Protein AF-A0A143HAY7-F1 (afdb_monomer)

Solvent-accessible surface area (backbone atoms only — not comparable to full-atom values): 5408 Å² total; per-residue (Å²): 132,82,60,66,65,63,55,52,54,53,51,52,53,51,51,54,52,54,49,52,51,49,42,50,52,34,49,52,51,28,53,52,35,52,54,51,38,51,54,45,54,50,53,42,49,54,52,58,71,48,48,84,78,55,85,49,67,68,60,51,51,53,49,52,53,51,41,52,53,46,52,52,51,39,52,53,35,50,56,51,33,52,50,31,50,54,52,38,51,55,50,50,54,52,51,54,62,75,74,105

Secondary structure (DSSP, 8-state):
---HHHHHHHHHHHHHHHHHHHHHHHHHHHHHHHHHHHHHHHHHHHHHHHHTT---HHHHHHHHHHHHHHHHHHHHHHHHHHHHHHHHHHHHHHHHHHH-

pLDDT: mean 89.9, std 11.08, range [47.81, 98.0]

Mean predicted aligned error: 6.31 Å

Sequence (100 aa):
MIDIKEYTDDVATLLIKDIQQEIQRLTEEAVKSIQQQRVLSQKRRLLIESFDSISSAMTQLFIKELIMGMDQEIAILDEKIHKCEAHKEYYNDILEVVRN

Structure (mmCIF, N/CA/C/O backbone):
data_AF-A0A143HAY7-F1
#
_entry.id   AF-A0A143HAY7-F1
#
loop_
_atom_site.group_PDB
_atom_site.id
_atom_site.type_symbol
_atom_site.label_atom_id
_atom_site.label_alt_id
_atom_site.label_comp_id
_atom_site.label_asym_id
_atom_site.label_entity_id
_atom_site.label_seq_id
_atom_site.pdbx_PDB_ins_code
_atom_site.Cartn_x
_atom_site.Cartn_y
_atom_site.Cartn_z
_atom_site.occupancy
_atom_site.B_iso_or_equiv
_atom_site.auth_seq_id
_atom_site.auth_comp_id
_atom_site.auth_asym_id
_atom_site.auth_atom_id
_atom_site.pdbx_PDB_model_num
ATOM 1 N N . MET A 1 1 ? -13.315 3.193 49.769 1.00 47.81 1 MET A N 1
ATOM 2 C CA . MET A 1 1 ? -13.850 2.154 48.868 1.00 47.81 1 MET A CA 1
ATOM 3 C C . MET A 1 1 ? -13.804 2.777 47.490 1.00 47.81 1 MET A C 1
ATOM 5 O O . MET A 1 1 ? -14.425 3.816 47.334 1.00 47.81 1 MET A O 1
ATOM 9 N N . ILE A 1 2 ? -12.961 2.280 46.583 1.00 52.81 2 ILE A N 1
ATOM 10 C CA . ILE A 1 2 ? -12.948 2.788 45.203 1.00 52.81 2 ILE A CA 1
ATOM 11 C C . ILE A 1 2 ? -14.259 2.322 44.579 1.00 52.81 2 ILE A C 1
ATOM 13 O O . ILE A 1 2 ? -14.586 1.138 44.690 1.00 52.81 2 ILE A O 1
ATOM 17 N N . ASP A 1 3 ? -15.028 3.251 44.019 1.00 59.06 3 ASP A N 1
ATOM 18 C CA . ASP A 1 3 ? -16.232 2.903 43.282 1.00 59.06 3 ASP A CA 1
ATOM 19 C C . ASP A 1 3 ? -15.790 2.156 42.022 1.00 59.06 3 ASP A C 1
ATOM 21 O O . ASP A 1 3 ? -15.174 2.717 41.115 1.00 59.06 3 ASP A O 1
ATOM 25 N N . ILE A 1 4 ? -16.004 0.840 42.026 1.00 63.78 4 ILE A N 1
ATOM 26 C CA . ILE A 1 4 ? -15.546 -0.064 40.966 1.00 63.78 4 ILE A CA 1
ATOM 27 C C . ILE A 1 4 ? -16.115 0.389 39.618 1.00 63.78 4 ILE A C 1
ATOM 29 O O . ILE A 1 4 ? -15.442 0.225 38.607 1.00 63.78 4 ILE A O 1
ATOM 33 N N . LYS A 1 5 ? -17.304 1.009 39.624 1.00 63.62 5 LYS A N 1
ATOM 34 C CA . LYS A 1 5 ? -17.989 1.506 38.433 1.00 63.62 5 LYS A CA 1
ATOM 35 C C . LYS A 1 5 ? -17.268 2.695 37.795 1.00 63.62 5 LYS A C 1
ATOM 37 O O . LYS A 1 5 ? -16.983 2.652 36.604 1.00 63.62 5 LYS A O 1
ATOM 42 N N . GLU A 1 6 ? -16.898 3.699 38.595 1.00 64.06 6 GLU A N 1
ATOM 43 C CA . GLU A 1 6 ? -16.117 4.848 38.110 1.00 64.06 6 GLU A CA 1
ATOM 44 C C . GLU A 1 6 ? -14.749 4.407 37.579 1.00 64.06 6 GLU A C 1
ATOM 46 O O . GLU A 1 6 ? -14.309 4.882 36.538 1.00 64.06 6 GLU A O 1
ATOM 51 N N . TYR A 1 7 ? -14.095 3.451 38.248 1.00 64.25 7 TYR A N 1
ATOM 52 C CA . TYR A 1 7 ? -12.803 2.929 37.798 1.00 64.25 7 TYR A CA 1
ATOM 53 C C . TYR A 1 7 ? -12.905 2.170 36.462 1.00 64.25 7 TYR A C 1
ATOM 55 O O . TYR A 1 7 ? -12.041 2.321 35.600 1.00 64.25 7 TYR A O 1
ATOM 63 N N . THR A 1 8 ? -13.951 1.363 36.258 1.00 64.19 8 THR A N 1
ATOM 64 C CA . THR A 1 8 ? -14.155 0.639 34.992 1.00 64.19 8 THR A CA 1
ATOM 65 C C . THR A 1 8 ? -14.535 1.554 33.832 1.00 64.19 8 THR A C 1
ATOM 67 O O . THR A 1 8 ? -14.057 1.329 32.719 1.00 64.19 8 THR A O 1
ATOM 70 N N . ASP A 1 9 ? -15.329 2.598 34.082 1.00 64.62 9 ASP A N 1
ATOM 71 C CA . ASP A 1 9 ? -15.725 3.570 33.055 1.00 64.62 9 ASP A CA 1
ATOM 72 C C . ASP A 1 9 ? -14.517 4.401 32.576 1.00 64.62 9 ASP A C 1
ATOM 74 O O . ASP A 1 9 ? -14.376 4.687 31.382 1.00 64.62 9 ASP A O 1
ATOM 78 N N . ASP A 1 10 ? -13.589 4.720 33.484 1.00 74.94 10 ASP A N 1
ATOM 79 C CA . ASP A 1 10 ? -12.360 5.458 33.171 1.00 74.94 10 ASP A CA 1
ATOM 80 C C . ASP A 1 10 ? -11.378 4.604 32.343 1.00 74.94 10 ASP A C 1
ATOM 82 O O . ASP A 1 10 ? -10.818 5.060 31.343 1.00 74.94 10 ASP A O 1
ATOM 86 N N . VAL A 1 11 ? -11.244 3.311 32.670 1.00 79.69 11 VAL A N 1
ATOM 87 C CA . VAL A 1 11 ? -10.420 2.360 31.898 1.00 79.69 11 VAL A CA 1
ATOM 88 C C . VAL A 1 11 ? -10.997 2.109 30.501 1.00 79.69 11 VAL A C 1
ATOM 90 O O . VAL A 1 11 ? -10.244 2.094 29.526 1.0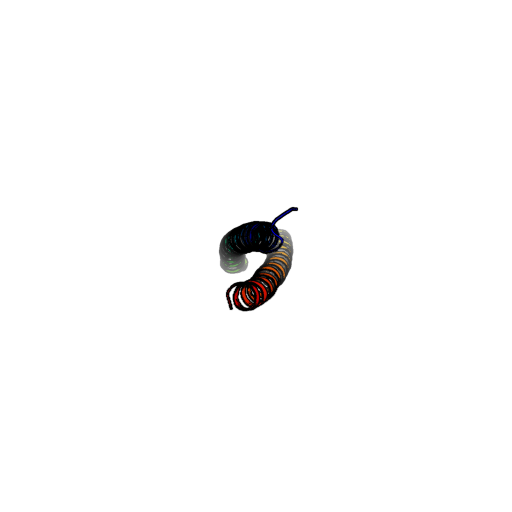0 79.69 11 VAL A O 1
ATOM 93 N N . ALA A 1 12 ? -12.318 1.948 30.374 1.00 77.75 12 ALA A N 1
ATOM 94 C CA . ALA A 1 12 ? -12.971 1.790 29.074 1.00 77.75 12 ALA A CA 1
ATOM 95 C C . ALA A 1 12 ? -12.785 3.039 28.195 1.00 77.75 12 ALA A C 1
ATOM 97 O O . ALA A 1 12 ? -12.480 2.930 27.006 1.00 77.75 12 ALA A O 1
ATOM 98 N N . THR A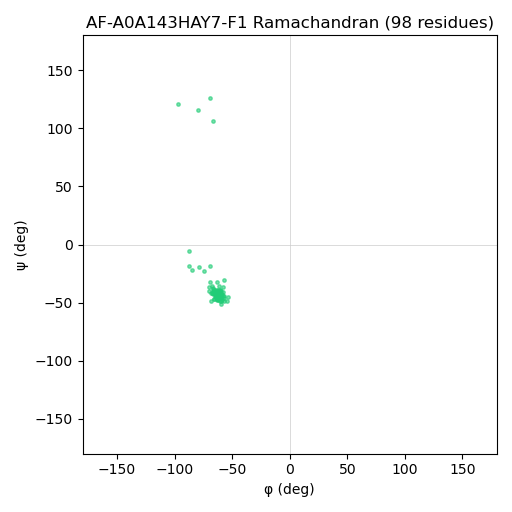 1 13 ? -12.885 4.229 28.791 1.00 83.88 13 THR A N 1
ATOM 99 C CA . THR A 1 13 ? -12.661 5.504 28.098 1.00 83.88 13 THR A CA 1
ATOM 100 C C . THR A 1 13 ? -11.222 5.635 27.590 1.00 83.88 13 THR A C 1
ATOM 102 O O . THR A 1 13 ? -11.006 6.041 26.444 1.00 83.88 13 THR A O 1
ATOM 105 N N . LEU A 1 14 ? -10.232 5.259 28.407 1.00 85.25 14 LEU A N 1
ATOM 106 C CA . LEU A 1 14 ? -8.823 5.244 28.002 1.00 85.25 14 LEU A CA 1
ATOM 107 C C . LEU A 1 14 ? -8.570 4.248 26.862 1.00 85.25 14 LEU A C 1
ATOM 109 O O . LEU A 1 14 ? -7.962 4.617 25.859 1.00 85.25 14 LEU A O 1
ATOM 113 N N . LEU A 1 15 ? -9.112 3.031 26.961 1.00 86.44 15 LEU A N 1
ATOM 114 C CA . LEU A 1 15 ? -8.971 2.006 25.925 1.00 86.44 15 LEU A CA 1
ATOM 115 C C . LEU A 1 15 ? -9.571 2.452 24.582 1.00 86.44 15 LEU A C 1
ATOM 117 O O . LEU A 1 15 ? -8.940 2.284 23.540 1.00 86.44 15 LEU A O 1
ATOM 121 N N . ILE A 1 16 ? -10.763 3.062 24.592 1.00 90.75 16 ILE A N 1
ATOM 122 C CA . ILE A 1 16 ? -11.389 3.606 23.375 1.00 90.75 16 ILE A CA 1
ATOM 123 C C . ILE A 1 16 ? -10.467 4.635 22.717 1.00 90.75 16 ILE A C 1
ATOM 125 O O . ILE A 1 16 ? -10.286 4.612 21.498 1.00 90.75 16 ILE A O 1
ATOM 129 N N . LYS A 1 17 ? -9.877 5.532 23.512 1.00 90.56 17 LYS A N 1
ATOM 130 C CA . LYS A 1 17 ? -8.986 6.579 23.009 1.00 90.56 17 LYS A CA 1
ATOM 131 C C . LYS A 1 17 ? -7.717 5.994 22.387 1.00 90.56 17 LYS A C 1
ATOM 133 O O . LYS A 1 17 ? -7.337 6.425 21.299 1.00 90.56 17 LYS A O 1
ATOM 138 N N . ASP A 1 18 ? -7.101 5.012 23.037 1.00 90.25 18 ASP A N 1
ATOM 139 C CA . ASP A 1 18 ? -5.890 4.356 22.534 1.00 90.25 18 ASP A CA 1
ATOM 140 C C . ASP A 1 18 ? -6.163 3.631 21.209 1.00 90.25 18 ASP A C 1
ATOM 142 O O . ASP A 1 18 ? -5.418 3.790 20.240 1.00 90.25 18 ASP A O 1
ATOM 146 N N . ILE A 1 19 ? -7.288 2.913 21.113 1.00 91.44 19 ILE A N 1
ATOM 147 C CA . ILE A 1 19 ? -7.680 2.230 19.874 1.00 91.44 19 ILE A CA 1
ATOM 148 C C . ILE A 1 19 ? -7.956 3.236 18.746 1.00 91.44 19 ILE A C 1
ATOM 150 O O . ILE A 1 19 ? -7.533 3.031 17.608 1.00 91.44 19 ILE A O 1
ATOM 154 N N . GLN A 1 20 ? -8.626 4.354 19.041 1.00 92.88 20 GLN A N 1
ATOM 155 C CA . GLN A 1 20 ? -8.867 5.410 18.053 1.00 92.88 20 GLN A CA 1
ATOM 156 C C . GLN A 1 20 ? -7.567 6.036 17.533 1.00 92.88 20 GLN A C 1
ATOM 158 O O . GLN A 1 20 ? -7.453 6.307 16.335 1.00 92.88 20 GLN A O 1
ATOM 163 N N . GLN A 1 21 ? -6.585 6.254 18.410 1.00 95.00 21 GLN A N 1
ATOM 164 C CA . GLN A 1 21 ? -5.267 6.747 18.009 1.00 95.00 21 GLN A CA 1
ATOM 165 C C . GLN A 1 21 ? -4.543 5.746 17.107 1.00 95.00 21 GLN A C 1
ATOM 167 O O . GLN A 1 21 ? -3.950 6.145 16.103 1.00 95.00 21 GLN A O 1
ATOM 172 N N . GLU A 1 22 ? -4.636 4.454 17.411 1.00 95.25 22 GLU A N 1
ATOM 173 C CA . GLU A 1 22 ? -4.006 3.413 16.604 1.00 95.25 22 GLU A CA 1
ATOM 174 C C . GLU A 1 22 ? -4.666 3.274 15.221 1.00 95.25 22 GLU A C 1
ATOM 176 O O . GLU A 1 22 ? -3.972 3.228 14.204 1.00 95.25 22 GLU A O 1
ATOM 181 N N . ILE A 1 23 ? -6.000 3.333 15.139 1.00 93.88 23 ILE A N 1
ATOM 182 C CA . ILE A 1 23 ? -6.740 3.396 13.865 1.00 93.88 23 ILE A CA 1
ATOM 183 C C . ILE A 1 23 ? -6.298 4.599 13.023 1.00 93.88 23 ILE A C 1
ATOM 185 O O . ILE A 1 23 ? -6.092 4.471 11.809 1.00 93.88 23 ILE A O 1
ATOM 189 N N . GLN A 1 24 ? -6.141 5.767 13.650 1.00 95.38 24 GLN A N 1
ATOM 190 C CA . GLN A 1 24 ? -5.675 6.972 12.968 1.00 95.38 24 GLN A CA 1
ATOM 191 C C . GLN A 1 24 ? -4.250 6.779 12.430 1.00 95.38 24 GLN A C 1
ATOM 193 O O . GLN A 1 24 ? -3.997 7.049 11.254 1.00 95.38 24 GLN A O 1
ATOM 198 N N . ARG A 1 25 ? -3.341 6.238 13.249 1.00 97.38 25 ARG A N 1
ATOM 199 C CA . ARG A 1 25 ? -1.956 5.933 12.859 1.00 97.38 25 ARG A CA 1
ATOM 200 C C . ARG A 1 25 ? -1.900 4.990 11.655 1.00 97.38 25 ARG A C 1
ATOM 202 O O . ARG A 1 25 ? -1.198 5.278 10.685 1.00 97.38 25 ARG A O 1
ATOM 209 N N . LEU A 1 26 ? -2.663 3.895 11.690 1.00 96.31 26 LEU A N 1
ATOM 210 C CA . LEU A 1 26 ? -2.749 2.918 10.599 1.00 96.31 26 LEU A CA 1
ATOM 211 C C . LEU A 1 26 ? -3.313 3.540 9.317 1.00 96.31 26 LEU A C 1
ATOM 213 O O . LEU A 1 26 ? -2.823 3.263 8.223 1.00 96.31 26 LEU A O 1
ATOM 217 N N . THR A 1 27 ? -4.308 4.418 9.444 1.00 95.75 27 THR A N 1
ATOM 218 C CA . THR A 1 27 ? -4.898 5.134 8.305 1.00 95.75 27 THR A CA 1
ATOM 219 C C . THR A 1 27 ? -3.878 6.058 7.642 1.00 95.75 27 THR A C 1
ATOM 221 O O . THR A 1 27 ? -3.730 6.042 6.420 1.00 95.75 27 THR A O 1
ATOM 224 N N . GLU A 1 28 ? -3.129 6.834 8.425 1.00 97.31 28 GLU A N 1
ATOM 225 C CA . GLU A 1 28 ? -2.076 7.707 7.896 1.00 97.31 28 GLU A CA 1
ATOM 226 C C . GLU A 1 28 ? -0.954 6.919 7.215 1.00 97.31 28 GLU A C 1
ATOM 228 O O . GLU A 1 28 ? -0.432 7.338 6.178 1.00 97.31 28 GLU A O 1
ATOM 233 N N . GLU A 1 29 ? -0.582 5.771 7.779 1.00 96.56 29 GLU A N 1
ATOM 234 C CA . GLU A 1 29 ? 0.436 4.887 7.221 1.00 96.56 29 GLU A CA 1
ATOM 235 C C . GLU A 1 29 ? -0.007 4.258 5.890 1.00 96.56 29 GLU A C 1
ATOM 237 O O . GLU A 1 29 ? 0.768 4.254 4.925 1.00 96.56 29 GLU A O 1
ATOM 242 N N . ALA A 1 30 ? -1.265 3.819 5.793 1.00 96.75 30 ALA A N 1
ATOM 243 C CA . ALA A 1 30 ? -1.851 3.338 4.545 1.00 96.75 30 ALA A CA 1
ATOM 244 C C . ALA A 1 30 ? -1.886 4.444 3.478 1.00 96.75 30 ALA A C 1
ATOM 246 O O . ALA A 1 30 ? -1.410 4.242 2.361 1.00 96.75 30 ALA A O 1
ATOM 247 N N . VAL A 1 31 ? -2.353 5.651 3.825 1.00 97.12 31 VAL A N 1
ATOM 248 C CA . VAL A 1 31 ? -2.411 6.794 2.894 1.00 97.12 31 VAL A CA 1
ATOM 249 C C . VAL A 1 31 ? -1.025 7.163 2.364 1.00 97.12 31 VAL A C 1
ATOM 251 O O . VAL A 1 31 ? -0.866 7.373 1.159 1.00 97.12 31 VAL A O 1
ATOM 254 N N . LYS A 1 32 ? -0.005 7.212 3.230 1.00 97.19 32 LYS A N 1
ATOM 255 C CA . LYS A 1 32 ? 1.384 7.463 2.809 1.00 97.19 32 LYS A CA 1
ATOM 256 C C . LYS A 1 32 ? 1.876 6.392 1.834 1.00 97.19 32 LYS A C 1
ATOM 258 O O . LYS A 1 32 ? 2.483 6.730 0.819 1.00 97.19 32 LYS A O 1
ATOM 263 N N . SER A 1 33 ? 1.571 5.127 2.112 1.00 96.94 33 SER A N 1
ATOM 264 C CA . SER A 1 33 ? 1.970 3.997 1.266 1.00 96.94 33 SER A CA 1
ATOM 265 C C . SER A 1 33 ? 1.295 4.060 -0.113 1.00 96.94 33 SER A C 1
ATOM 267 O O . SER A 1 33 ? 1.972 3.944 -1.133 1.00 96.94 33 SER A O 1
ATOM 269 N N . ILE A 1 34 ? -0.004 4.387 -0.169 1.00 97.62 34 ILE A N 1
ATOM 270 C CA . ILE A 1 34 ? -0.754 4.606 -1.421 1.00 97.62 34 ILE A CA 1
ATOM 271 C C . ILE A 1 34 ? -0.140 5.750 -2.242 1.00 97.62 34 ILE A C 1
ATOM 273 O O . ILE A 1 34 ? 0.026 5.648 -3.460 1.00 97.62 34 ILE A O 1
ATOM 277 N N . GLN A 1 35 ? 0.223 6.861 -1.594 1.00 97.81 35 GLN A N 1
ATOM 278 C CA . GLN A 1 35 ? 0.854 7.990 -2.282 1.00 97.81 35 GLN A CA 1
ATOM 279 C C . GLN A 1 35 ? 2.209 7.605 -2.887 1.00 97.81 35 GLN A C 1
ATOM 281 O O . GLN A 1 35 ? 2.481 7.943 -4.042 1.00 97.81 35 GLN A O 1
ATOM 286 N N . GLN A 1 36 ? 3.041 6.872 -2.142 1.00 97.81 36 GLN A N 1
ATOM 287 C CA . GLN A 1 36 ? 4.324 6.366 -2.638 1.00 97.81 36 GLN A CA 1
ATOM 288 C C . GLN A 1 36 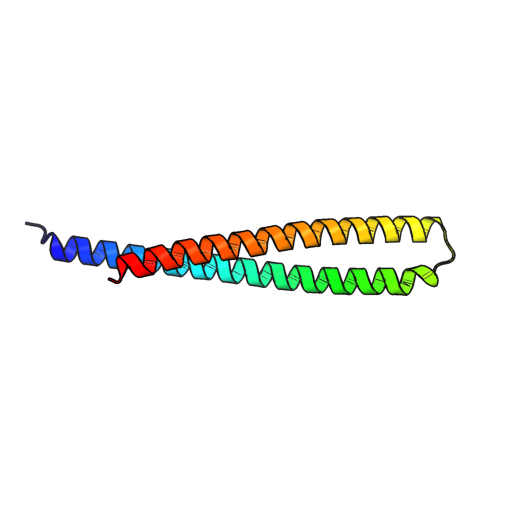? 4.131 5.416 -3.823 1.00 97.81 36 GLN A C 1
ATOM 290 O O . GLN A 1 36 ? 4.781 5.585 -4.858 1.00 97.81 36 GLN A O 1
ATOM 295 N N . GLN A 1 37 ? 3.178 4.490 -3.721 1.00 97.50 37 GLN A N 1
ATOM 296 C CA . GLN A 1 37 ? 2.845 3.550 -4.786 1.00 97.50 37 GLN A CA 1
ATOM 297 C C . GLN A 1 37 ? 2.418 4.274 -6.068 1.00 97.50 37 GLN A C 1
ATOM 299 O O . GLN A 1 37 ? 2.872 3.933 -7.164 1.00 97.50 37 GLN A O 1
ATOM 304 N N . ARG A 1 38 ? 1.599 5.326 -5.945 1.00 97.31 38 ARG A N 1
ATOM 305 C CA . ARG A 1 38 ? 1.174 6.150 -7.083 1.00 97.31 38 ARG A CA 1
ATOM 306 C C . ARG A 1 38 ? 2.364 6.811 -7.778 1.00 97.31 38 ARG A C 1
ATOM 308 O O . ARG A 1 38 ? 2.432 6.798 -9.006 1.00 97.31 38 ARG A O 1
ATOM 315 N N . VAL A 1 39 ? 3.300 7.372 -7.012 1.00 97.81 39 VAL A N 1
ATOM 316 C CA . VAL A 1 39 ? 4.511 8.007 -7.560 1.00 97.81 39 VAL A CA 1
ATOM 317 C C . VAL A 1 39 ? 5.386 6.980 -8.281 1.00 97.81 39 VAL A C 1
ATOM 319 O O . VAL A 1 39 ? 5.841 7.243 -9.395 1.00 97.81 39 VAL A O 1
ATOM 322 N N . LEU A 1 40 ? 5.605 5.805 -7.685 1.00 97.69 40 LEU A N 1
ATOM 323 C CA . LEU A 1 40 ? 6.376 4.728 -8.311 1.00 97.69 40 LEU A CA 1
ATOM 324 C C . LEU A 1 40 ? 5.709 4.229 -9.594 1.00 97.69 40 LEU A C 1
ATOM 326 O O . LEU A 1 40 ? 6.375 4.120 -10.618 1.00 97.69 40 LEU A O 1
ATOM 330 N N . SER A 1 41 ? 4.390 4.038 -9.583 1.00 97.00 41 SER A N 1
ATOM 331 C CA . SER A 1 41 ? 3.623 3.608 -10.759 1.00 97.00 41 SER A CA 1
ATOM 332 C C . SER A 1 41 ? 3.732 4.606 -11.916 1.00 97.00 41 SER A C 1
ATOM 334 O O . SER A 1 41 ? 3.870 4.211 -13.075 1.00 97.00 41 SER A O 1
ATOM 336 N N . GLN A 1 42 ? 3.719 5.909 -11.616 1.00 97.12 42 GLN A N 1
ATOM 337 C CA . GLN A 1 42 ? 3.927 6.957 -12.618 1.00 97.12 42 GLN A CA 1
ATOM 338 C C . GLN A 1 42 ? 5.347 6.923 -13.193 1.00 97.12 42 GLN A C 1
ATOM 340 O O . GLN A 1 42 ? 5.510 6.940 -14.411 1.00 97.12 42 GLN A O 1
ATOM 345 N N . LYS A 1 43 ? 6.374 6.825 -12.338 1.00 96.31 43 LYS A N 1
ATOM 346 C CA . LYS A 1 43 ? 7.776 6.718 -12.779 1.00 96.31 43 LYS A CA 1
ATOM 347 C C . LYS A 1 43 ? 8.005 5.476 -13.637 1.00 96.31 43 LYS A C 1
ATOM 349 O O . LYS A 1 43 ? 8.592 5.575 -14.710 1.00 96.31 43 LYS A O 1
ATOM 354 N N . ARG A 1 44 ? 7.483 4.331 -13.198 1.00 96.44 44 ARG A N 1
ATOM 355 C CA . ARG A 1 44 ? 7.517 3.063 -13.927 1.00 96.44 44 ARG A CA 1
ATOM 356 C C . ARG A 1 44 ? 6.927 3.215 -15.325 1.00 96.44 44 ARG A C 1
ATOM 358 O O . ARG A 1 44 ? 7.542 2.798 -16.300 1.00 96.44 44 ARG A O 1
ATOM 365 N N . ARG A 1 45 ? 5.750 3.837 -15.434 1.00 95.62 45 ARG A N 1
ATOM 366 C CA . ARG A 1 45 ? 5.092 4.075 -16.722 1.00 95.62 45 ARG A CA 1
ATOM 367 C C . ARG A 1 45 ? 5.956 4.921 -17.661 1.00 95.62 45 ARG A C 1
ATOM 369 O O . ARG A 1 45 ? 6.127 4.531 -18.808 1.00 95.62 45 ARG A O 1
ATOM 376 N N . LEU A 1 46 ? 6.541 6.014 -17.169 1.00 93.94 46 LEU A N 1
ATOM 377 C CA . LEU A 1 46 ? 7.432 6.866 -17.969 1.00 93.94 46 LEU A CA 1
ATOM 378 C C . LEU A 1 46 ? 8.661 6.103 -18.481 1.00 93.94 46 LEU A C 1
ATOM 380 O O . LEU A 1 46 ? 9.081 6.298 -19.621 1.00 93.94 46 LEU A O 1
ATOM 384 N N . LEU A 1 47 ? 9.227 5.222 -17.653 1.00 93.06 47 LEU A N 1
ATOM 385 C CA . LEU A 1 47 ? 10.358 4.379 -18.040 1.00 93.06 47 LEU A CA 1
ATOM 386 C C . LEU A 1 47 ? 9.981 3.372 -19.134 1.00 93.06 47 LEU A C 1
ATOM 388 O O . LEU A 1 47 ? 10.749 3.201 -20.077 1.00 93.06 47 LEU A O 1
ATOM 392 N N . ILE A 1 48 ? 8.799 2.754 -19.040 1.0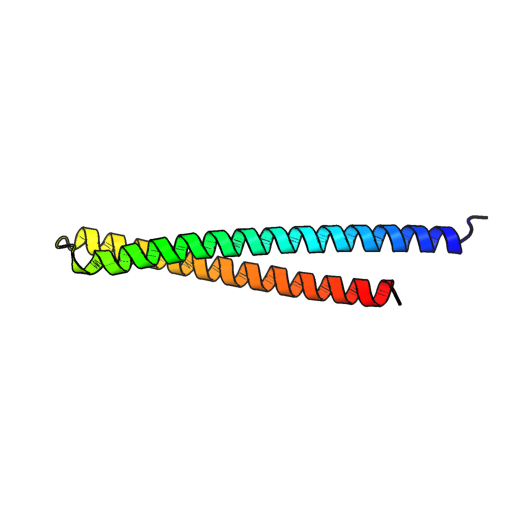0 92.88 48 ILE A N 1
ATOM 393 C CA . ILE A 1 48 ? 8.272 1.850 -20.074 1.00 92.88 48 ILE A CA 1
ATOM 394 C C . ILE A 1 48 ? 8.037 2.608 -21.383 1.00 92.88 48 ILE A C 1
ATOM 396 O O . ILE A 1 48 ? 8.482 2.160 -22.432 1.00 92.88 48 ILE A O 1
ATOM 400 N N . G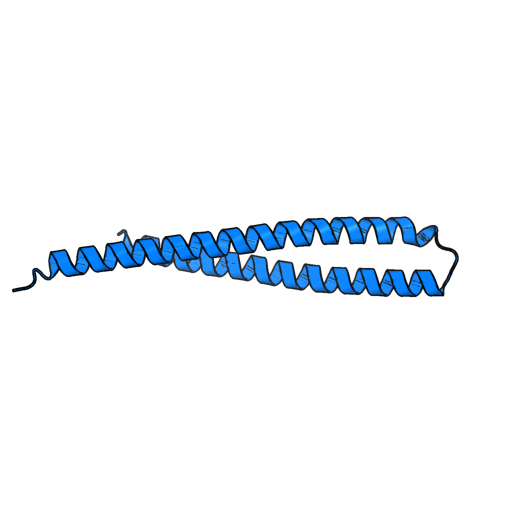LU A 1 49 ? 7.390 3.773 -21.328 1.00 90.94 49 GLU A N 1
ATOM 401 C CA . GLU A 1 49 ? 7.117 4.596 -22.515 1.00 90.94 49 GLU A CA 1
ATOM 402 C C . GLU A 1 49 ? 8.409 5.096 -23.184 1.00 90.94 49 GLU A C 1
ATOM 404 O O . GLU A 1 49 ? 8.473 5.222 -24.404 1.00 90.94 49 GLU A O 1
ATOM 409 N N . SER A 1 50 ? 9.464 5.337 -22.402 1.00 87.00 50 SER A N 1
ATOM 410 C CA . SER A 1 50 ? 10.769 5.759 -22.926 1.00 87.00 50 SER A CA 1
ATOM 411 C C . SER A 1 50 ? 11.588 4.597 -23.501 1.00 87.00 50 SER A C 1
ATOM 413 O O . SER A 1 50 ? 12.517 4.833 -24.275 1.00 87.00 50 SER A O 1
ATOM 415 N N . PHE A 1 51 ? 11.268 3.351 -23.136 1.00 87.56 51 PHE A N 1
ATOM 416 C CA . PHE A 1 51 ? 12.087 2.172 -23.417 1.00 87.56 51 PHE A CA 1
ATOM 417 C C . PHE A 1 51 ? 12.357 1.977 -24.915 1.00 87.56 51 PHE A C 1
ATOM 419 O O . PHE A 1 51 ? 13.509 1.803 -25.317 1.00 87.56 51 PHE A O 1
ATOM 426 N N . ASP A 1 52 ? 11.318 2.093 -25.744 1.00 79.81 52 ASP A N 1
ATOM 427 C CA . ASP A 1 52 ? 11.396 1.844 -27.190 1.00 79.81 52 ASP A CA 1
ATOM 428 C C . ASP A 1 52 ? 12.208 2.906 -27.950 1.00 79.81 52 ASP A C 1
ATOM 430 O O . ASP A 1 52 ? 12.676 2.666 -29.062 1.00 79.81 52 ASP A O 1
ATOM 434 N N . SER A 1 53 ? 12.414 4.083 -27.350 1.00 86.38 53 SER A N 1
ATOM 435 C CA . SER A 1 53 ? 13.181 5.184 -27.953 1.00 86.38 53 SER A CA 1
ATOM 436 C C . SER A 1 53 ? 14.689 5.119 -27.685 1.00 86.38 53 SER A C 1
ATOM 438 O O . SER A 1 53 ? 15.456 5.921 -28.221 1.00 86.38 53 SER A O 1
ATOM 440 N N . ILE A 1 54 ? 15.138 4.169 -26.863 1.00 88.69 54 ILE A N 1
ATOM 441 C CA . ILE A 1 54 ? 16.529 4.070 -26.420 1.00 88.69 54 ILE A CA 1
ATOM 442 C C . ILE A 1 54 ? 17.276 3.058 -27.279 1.00 88.69 54 ILE A C 1
ATOM 444 O O . ILE A 1 54 ? 16.946 1.879 -27.299 1.00 88.69 54 ILE A O 1
ATOM 448 N N . SER A 1 55 ? 18.340 3.503 -27.947 1.00 84.69 55 SER A N 1
ATOM 449 C CA . SER A 1 55 ? 19.165 2.664 -28.829 1.00 84.69 55 SER A CA 1
ATOM 450 C C . SER A 1 55 ? 20.268 1.884 -28.102 1.00 84.69 55 SER A C 1
ATOM 452 O O . SER A 1 55 ? 20.762 0.879 -28.610 1.00 84.69 55 SER A O 1
ATOM 454 N N . SER A 1 56 ? 20.674 2.334 -26.913 1.00 94.00 56 SER A N 1
ATOM 455 C CA . SER A 1 56 ? 21.742 1.706 -26.131 1.00 94.00 56 SER A CA 1
ATOM 456 C C . SER A 1 56 ? 21.227 0.478 -25.379 1.00 94.00 56 SER A C 1
ATOM 458 O O . SER A 1 56 ? 20.430 0.600 -24.447 1.00 94.00 56 SER A O 1
ATOM 460 N N . ALA A 1 57 ? 21.750 -0.702 -25.725 1.00 90.69 57 ALA A N 1
ATOM 461 C CA . ALA A 1 57 ? 21.425 -1.963 -25.052 1.00 90.69 57 ALA A CA 1
ATOM 462 C C . ALA A 1 57 ? 21.734 -1.928 -23.544 1.00 90.69 57 ALA A C 1
ATOM 464 O O . ALA A 1 57 ? 20.978 -2.462 -22.736 1.00 90.69 57 ALA A O 1
ATOM 465 N N . MET A 1 58 ? 22.815 -1.249 -23.148 1.00 92.12 58 MET A N 1
ATOM 466 C CA . MET A 1 58 ? 23.175 -1.094 -21.737 1.00 92.12 58 MET A CA 1
ATOM 467 C C . MET A 1 58 ? 22.154 -0.221 -20.996 1.00 92.12 58 MET A C 1
ATOM 469 O O . MET A 1 58 ? 21.728 -0.561 -19.898 1.00 92.12 58 MET A O 1
ATOM 473 N N . THR A 1 59 ? 21.698 0.869 -21.614 1.00 91.69 59 THR A N 1
ATOM 474 C CA . THR A 1 59 ? 20.674 1.745 -21.027 1.00 91.69 59 THR A CA 1
ATOM 475 C C . THR A 1 59 ? 19.323 1.035 -20.923 1.00 91.69 59 THR A C 1
ATOM 477 O O . THR A 1 59 ? 18.641 1.170 -19.911 1.00 91.69 59 THR A O 1
ATOM 480 N N . GLN A 1 60 ? 18.959 0.224 -21.920 1.00 92.50 60 GLN A N 1
ATOM 481 C CA . GLN A 1 60 ? 17.772 -0.629 -21.852 1.00 92.50 60 GLN A CA 1
ATOM 482 C C . GLN A 1 60 ? 17.846 -1.629 -20.684 1.00 92.50 60 GLN A C 1
ATOM 484 O O . GLN A 1 60 ? 16.862 -1.801 -19.968 1.00 92.50 60 GLN A O 1
ATOM 489 N N . LEU A 1 61 ? 18.999 -2.271 -20.454 1.00 93.19 61 LEU A N 1
ATOM 490 C CA . LEU A 1 61 ? 19.184 -3.175 -19.311 1.00 93.19 61 LEU A CA 1
ATOM 491 C C . LEU A 1 61 ? 18.973 -2.450 -17.976 1.00 93.19 61 LEU A C 1
ATOM 493 O O . LEU A 1 61 ? 18.171 -2.909 -17.167 1.00 93.19 61 LEU A O 1
ATOM 497 N N . PHE A 1 62 ? 19.595 -1.283 -17.790 1.00 93.12 62 PHE A N 1
ATOM 498 C CA . PHE A 1 62 ? 19.400 -0.478 -16.578 1.00 93.12 62 PHE A CA 1
ATOM 499 C C . PHE A 1 62 ? 17.935 -0.095 -16.352 1.00 93.12 62 PHE A C 1
ATOM 501 O O . PHE A 1 62 ? 17.440 -0.152 -15.230 1.00 93.12 62 PHE A O 1
ATOM 508 N N . ILE A 1 63 ? 17.213 0.275 -17.411 1.00 93.56 63 ILE A N 1
ATOM 509 C CA . ILE A 1 63 ? 15.795 0.625 -17.292 1.00 93.56 63 ILE A CA 1
ATOM 510 C C . ILE A 1 63 ? 14.955 -0.583 -16.880 1.00 93.56 63 ILE A C 1
ATOM 512 O O . ILE A 1 63 ? 14.067 -0.433 -16.043 1.00 93.56 63 ILE A O 1
ATOM 516 N N . LYS A 1 64 ? 15.244 -1.777 -17.411 1.00 94.06 64 LYS A N 1
ATOM 517 C CA . LYS A 1 64 ? 14.565 -3.008 -16.982 1.00 94.06 64 LYS A CA 1
ATOM 518 C C . LYS A 1 64 ? 14.788 -3.284 -15.499 1.00 94.06 64 LYS A C 1
ATOM 520 O O . LYS A 1 64 ? 13.820 -3.561 -14.799 1.00 94.06 64 LYS A O 1
ATOM 525 N N . GLU A 1 65 ? 16.022 -3.165 -15.013 1.00 95.56 65 GLU A N 1
ATOM 526 C CA . GLU A 1 65 ? 16.330 -3.350 -13.589 1.00 95.56 65 GLU A CA 1
ATOM 527 C C . GLU A 1 65 ? 15.606 -2.325 -12.708 1.00 95.56 65 GLU A C 1
ATOM 529 O O . GLU A 1 65 ? 15.031 -2.689 -11.684 1.00 95.56 65 GLU A O 1
ATOM 534 N N . LEU A 1 66 ? 15.558 -1.058 -13.130 1.00 95.56 66 LEU A N 1
ATOM 535 C CA . LEU A 1 66 ? 14.813 -0.018 -12.418 1.00 95.56 66 LEU A CA 1
ATOM 536 C C . LEU A 1 66 ? 13.311 -0.315 -12.371 1.00 95.56 66 LEU A C 1
ATOM 538 O O . LEU A 1 66 ? 1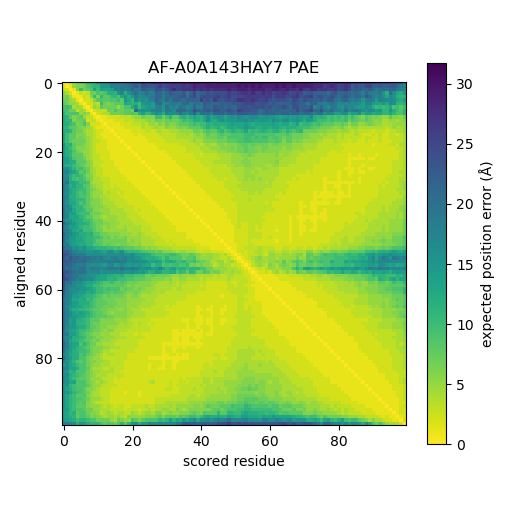2.701 -0.169 -11.314 1.00 95.56 66 LEU A O 1
ATOM 542 N N . ILE A 1 67 ? 12.715 -0.745 -13.488 1.00 96.00 67 ILE A N 1
ATOM 543 C CA . ILE A 1 67 ? 11.301 -1.144 -13.540 1.00 96.00 67 ILE A CA 1
ATOM 544 C C . ILE A 1 67 ? 11.050 -2.319 -12.591 1.00 96.00 67 ILE A C 1
ATOM 546 O O . ILE A 1 67 ? 10.108 -2.258 -11.807 1.00 96.00 67 ILE A O 1
ATOM 550 N N . MET A 1 68 ? 11.914 -3.338 -12.598 1.00 97.06 68 MET A N 1
ATOM 551 C CA . MET A 1 68 ? 11.797 -4.482 -11.689 1.00 97.06 68 MET A CA 1
ATOM 552 C C . MET A 1 68 ? 11.890 -4.066 -10.217 1.00 97.06 68 MET A C 1
ATOM 554 O O . MET A 1 68 ? 11.100 -4.537 -9.402 1.00 97.06 68 MET A O 1
ATOM 558 N N . GLY A 1 69 ? 12.814 -3.166 -9.870 1.00 97.69 69 GLY A N 1
ATOM 559 C CA . GLY A 1 69 ? 12.915 -2.627 -8.512 1.00 97.69 69 GLY A CA 1
ATOM 560 C C . GLY A 1 69 ? 11.664 -1.844 -8.100 1.00 97.69 69 GLY A C 1
ATOM 561 O O . GLY A 1 69 ? 11.182 -1.996 -6.981 1.00 97.69 69 GLY A O 1
ATOM 562 N N . MET A 1 70 ? 11.086 -1.055 -9.013 1.00 97.88 70 MET A N 1
ATOM 563 C CA . MET A 1 70 ? 9.815 -0.364 -8.763 1.00 97.88 70 MET A CA 1
ATOM 564 C C . MET A 1 70 ? 8.649 -1.343 -8.592 1.00 97.88 70 MET A C 1
ATOM 566 O O . MET A 1 70 ? 7.818 -1.122 -7.717 1.00 97.88 70 MET A O 1
ATOM 570 N N . ASP A 1 71 ? 8.588 -2.411 -9.391 1.00 97.69 71 ASP A N 1
ATOM 571 C CA . ASP A 1 71 ? 7.551 -3.446 -9.289 1.00 97.69 71 ASP A CA 1
ATOM 572 C C . ASP A 1 71 ? 7.602 -4.163 -7.932 1.00 97.69 71 ASP A C 1
ATOM 574 O O . ASP A 1 71 ? 6.566 -4.369 -7.300 1.00 97.69 71 ASP A O 1
ATOM 578 N N . GLN A 1 72 ? 8.804 -4.487 -7.449 1.00 98.00 72 GLN A N 1
ATOM 579 C CA . GLN A 1 72 ? 8.998 -5.077 -6.122 1.00 98.00 72 GLN A CA 1
ATOM 580 C C . GLN A 1 72 ? 8.549 -4.132 -5.003 1.00 98.00 72 GLN A C 1
ATOM 582 O O . GLN A 1 72 ? 7.807 -4.542 -4.114 1.00 98.00 72 GLN A O 1
ATOM 587 N N . GLU A 1 73 ? 8.951 -2.863 -5.062 1.00 97.62 73 GLU A N 1
ATOM 588 C CA . GLU A 1 73 ? 8.577 -1.872 -4.049 1.00 97.62 73 GLU A CA 1
ATOM 589 C C . GLU A 1 73 ? 7.060 -1.614 -4.035 1.00 97.62 73 GLU A C 1
ATOM 591 O O . GLU A 1 73 ? 6.451 -1.517 -2.972 1.00 97.62 73 GLU A O 1
ATOM 596 N N . ILE A 1 74 ? 6.418 -1.564 -5.208 1.00 97.75 74 ILE A N 1
ATOM 597 C CA . ILE A 1 74 ? 4.957 -1.449 -5.331 1.00 97.75 74 ILE A CA 1
ATOM 598 C C . ILE A 1 74 ? 4.256 -2.633 -4.656 1.00 97.75 74 ILE A C 1
ATOM 600 O O . ILE A 1 74 ? 3.280 -2.412 -3.940 1.00 97.75 74 ILE A O 1
ATOM 604 N N . ALA A 1 75 ? 4.756 -3.859 -4.840 1.00 97.31 75 ALA A N 1
ATOM 605 C CA . ALA A 1 75 ? 4.189 -5.049 -4.208 1.00 97.31 75 ALA A CA 1
ATOM 606 C C . 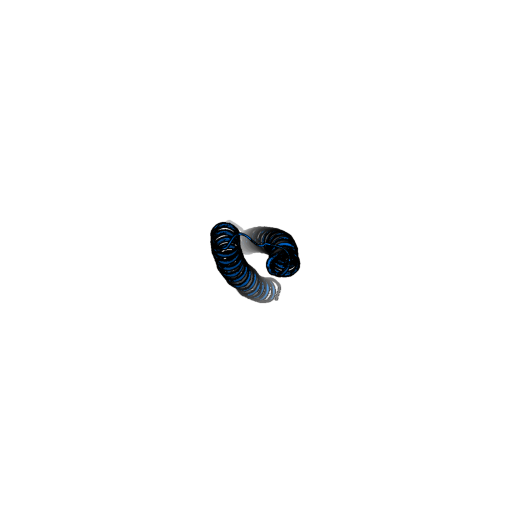ALA A 1 75 ? 4.334 -5.026 -2.674 1.00 97.31 75 ALA A C 1
ATOM 608 O O . ALA A 1 75 ? 3.398 -5.381 -1.960 1.00 97.31 75 ALA A O 1
ATOM 609 N N . ILE A 1 76 ? 5.475 -4.553 -2.160 1.00 97.88 76 ILE A N 1
ATOM 610 C CA . ILE A 1 76 ? 5.697 -4.370 -0.715 1.00 97.88 76 ILE A CA 1
ATOM 611 C C . ILE A 1 76 ? 4.723 -3.330 -0.145 1.00 97.88 76 ILE A C 1
ATOM 613 O O . ILE A 1 76 ? 4.153 -3.527 0.931 1.00 97.88 76 ILE A O 1
ATOM 617 N N . LEU A 1 77 ? 4.512 -2.222 -0.863 1.00 97.50 77 LEU A N 1
ATOM 618 C CA . LEU A 1 77 ? 3.560 -1.187 -0.462 1.00 97.50 77 LEU A CA 1
ATOM 619 C C . LEU A 1 77 ? 2.118 -1.711 -0.458 1.00 97.50 77 LEU A C 1
ATOM 621 O O . LEU A 1 77 ? 1.388 -1.400 0.479 1.00 97.50 77 LEU A O 1
ATOM 625 N N . ASP A 1 78 ? 1.728 -2.534 -1.435 1.00 97.38 78 ASP A N 1
ATOM 626 C CA . ASP A 1 78 ? 0.411 -3.190 -1.463 1.00 97.38 78 ASP A CA 1
ATOM 627 C C . ASP A 1 78 ? 0.197 -4.090 -0.242 1.00 97.38 78 ASP A C 1
ATOM 629 O O . ASP A 1 78 ? -0.813 -3.972 0.454 1.00 97.38 78 ASP A O 1
ATOM 633 N N . GLU A 1 79 ? 1.170 -4.950 0.074 1.00 97.50 79 GLU A N 1
ATOM 634 C CA . GLU A 1 79 ? 1.091 -5.814 1.255 1.00 97.50 79 GLU A CA 1
ATOM 635 C C . GLU A 1 79 ? 0.964 -4.984 2.541 1.00 97.50 79 GLU A C 1
ATOM 637 O O . GLU A 1 79 ? 0.189 -5.313 3.444 1.00 97.50 79 GLU A O 1
ATOM 642 N N . LYS A 1 80 ? 1.704 -3.875 2.622 1.00 96.44 80 LYS A N 1
ATOM 643 C CA . LYS A 1 80 ? 1.650 -2.957 3.758 1.00 96.44 80 LYS A CA 1
ATOM 644 C C . LYS A 1 80 ? 0.281 -2.291 3.900 1.00 96.44 80 LYS A C 1
ATOM 646 O O . LYS A 1 80 ? -0.241 -2.240 5.013 1.00 96.44 80 LYS A O 1
ATOM 651 N N . ILE A 1 81 ? -0.305 -1.810 2.803 1.00 96.56 81 ILE A N 1
ATOM 652 C CA . ILE A 1 81 ? -1.653 -1.222 2.792 1.00 96.56 81 ILE A CA 1
ATOM 653 C C . ILE A 1 81 ? -2.665 -2.250 3.295 1.00 96.56 81 ILE A C 1
ATOM 655 O O . ILE A 1 81 ? -3.425 -1.953 4.216 1.00 96.56 81 ILE A O 1
ATOM 659 N N . HIS A 1 82 ? -2.604 -3.477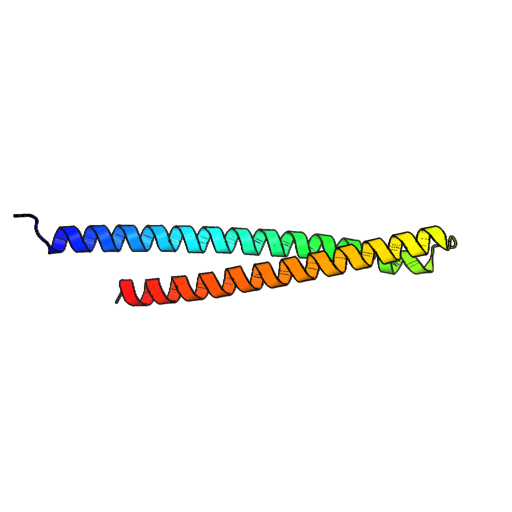 2.774 1.00 97.31 82 HIS A N 1
ATOM 660 C CA . HIS A 1 82 ? -3.511 -4.546 3.172 1.00 97.31 82 HIS A CA 1
ATOM 661 C C . HIS A 1 82 ? -3.401 -4.885 4.668 1.00 97.31 82 HIS A C 1
ATOM 663 O O . HIS A 1 82 ? -4.414 -5.030 5.352 1.00 97.31 82 HIS A O 1
ATOM 669 N N . LYS A 1 83 ? -2.181 -4.934 5.221 1.00 96.94 83 LYS A N 1
ATOM 670 C CA . LYS A 1 83 ? -1.967 -5.127 6.668 1.00 96.94 83 LYS A CA 1
ATOM 671 C C . LYS A 1 83 ? -2.545 -3.986 7.501 1.00 96.94 83 LYS A C 1
ATOM 673 O O . LYS A 1 83 ? -3.178 -4.245 8.523 1.00 96.94 83 LYS A O 1
ATOM 678 N N . CYS A 1 84 ? -2.349 -2.735 7.081 1.00 95.69 84 CYS A N 1
ATOM 679 C CA . CYS A 1 84 ? -2.936 -1.584 7.766 1.00 95.69 84 CYS A CA 1
ATOM 680 C C . CYS A 1 84 ? -4.469 -1.653 7.772 1.00 95.69 84 CYS A C 1
ATOM 682 O O . CYS A 1 84 ? -5.085 -1.359 8.794 1.00 95.69 84 CYS A O 1
ATOM 684 N N . GLU A 1 85 ? -5.083 -2.060 6.660 1.00 94.88 85 GLU A N 1
ATOM 685 C CA . GLU A 1 85 ? -6.535 -2.224 6.553 1.00 94.88 85 GLU A CA 1
ATOM 686 C C . GLU A 1 85 ? -7.059 -3.349 7.448 1.00 94.88 85 GLU A C 1
ATOM 688 O O . GLU A 1 85 ? -7.986 -3.107 8.219 1.00 94.88 85 GLU A O 1
ATOM 693 N N . ALA A 1 86 ? -6.418 -4.521 7.430 1.00 96.19 86 ALA A N 1
ATOM 694 C CA . ALA A 1 86 ? -6.796 -5.653 8.275 1.00 96.19 86 ALA A CA 1
ATOM 695 C C . ALA A 1 86 ? -6.681 -5.325 9.774 1.00 96.19 86 ALA A C 1
ATOM 697 O O . ALA A 1 86 ? -7.572 -5.636 10.563 1.00 96.19 86 ALA A O 1
ATOM 698 N N . HIS A 1 87 ? -5.607 -4.644 10.187 1.00 95.06 87 HIS A N 1
ATOM 699 C CA . HIS A 1 87 ? -5.458 -4.212 11.579 1.00 95.06 87 HIS A CA 1
ATOM 700 C C . HIS A 1 87 ? -6.504 -3.160 11.962 1.00 95.06 87 HIS A C 1
ATOM 702 O O . HIS A 1 87 ? -7.016 -3.176 13.079 1.00 95.06 87 HIS A O 1
ATOM 708 N N . LYS A 1 88 ? -6.845 -2.248 11.046 1.00 94.94 88 LYS A N 1
ATOM 709 C CA . LYS A 1 88 ? -7.884 -1.241 11.280 1.00 94.94 88 LYS A CA 1
ATOM 710 C C . LYS A 1 88 ? -9.256 -1.887 11.475 1.00 94.94 88 LYS A C 1
ATOM 712 O O . LYS A 1 88 ? -9.996 -1.453 12.349 1.00 94.94 88 LYS A O 1
ATOM 717 N N . GLU A 1 89 ? -9.588 -2.897 10.675 1.00 94.75 89 GLU A N 1
ATOM 718 C CA . GLU A 1 89 ? -10.815 -3.687 10.823 1.00 94.75 89 GLU A CA 1
ATOM 719 C C . GLU A 1 89 ? -10.866 -4.361 12.199 1.00 94.75 89 GLU A C 1
ATOM 721 O O . GLU A 1 89 ? -11.785 -4.094 12.965 1.00 94.75 89 GLU A O 1
ATOM 726 N N . TYR A 1 90 ? -9.799 -5.064 12.587 1.00 94.38 90 TYR A N 1
ATOM 727 C CA . TYR A 1 90 ? -9.679 -5.667 13.917 1.00 94.38 90 TYR A CA 1
ATOM 728 C C . TYR A 1 90 ? -9.898 -4.665 15.067 1.00 94.38 90 TYR A C 1
ATOM 730 O O . TYR A 1 90 ? -10.614 -4.943 16.028 1.00 94.38 90 TYR A O 1
ATOM 738 N N . TYR A 1 91 ? -9.300 -3.475 14.985 1.00 92.88 91 TYR A N 1
ATOM 739 C CA . TYR A 1 91 ? -9.487 -2.442 16.006 1.00 92.88 91 TYR A CA 1
ATOM 740 C C . TYR A 1 91 ? -10.904 -1.848 16.013 1.00 92.88 91 TYR A C 1
ATOM 742 O O . TYR A 1 91 ? -11.403 -1.485 17.080 1.00 92.88 91 TYR A O 1
ATOM 750 N N . ASN A 1 92 ? -11.567 -1.765 14.857 1.00 92.19 92 ASN A N 1
ATOM 751 C CA . ASN A 1 92 ? -12.970 -1.359 14.789 1.00 92.19 92 ASN A CA 1
ATOM 752 C C . ASN A 1 92 ? -13.889 -2.395 15.450 1.00 92.19 92 ASN A C 1
ATOM 754 O O . ASN A 1 92 ? -14.782 -1.989 16.193 1.00 92.19 92 ASN A O 1
ATOM 758 N N . ASP A 1 93 ? -13.627 -3.691 15.267 1.00 92.44 93 ASP A N 1
ATOM 759 C CA . ASP A 1 93 ? -14.394 -4.763 15.917 1.00 92.44 93 ASP 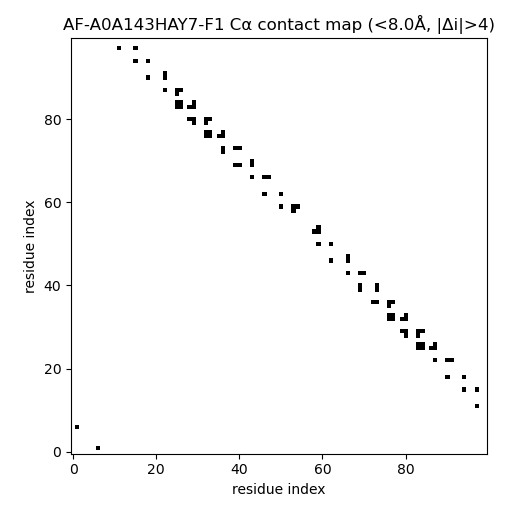A CA 1
ATOM 760 C C . ASP A 1 93 ? -14.290 -4.670 17.448 1.00 92.44 93 ASP A C 1
ATOM 762 O O . ASP A 1 93 ? -15.288 -4.777 18.163 1.00 92.44 93 ASP A O 1
ATOM 766 N N . ILE A 1 94 ? -13.091 -4.391 17.978 1.00 89.44 94 ILE A N 1
ATOM 767 C CA . ILE A 1 94 ? -12.914 -4.164 19.421 1.00 89.44 94 ILE A CA 1
ATOM 768 C C . ILE A 1 94 ? -13.714 -2.940 19.879 1.00 89.44 94 ILE A C 1
ATOM 770 O O . ILE A 1 94 ? -14.374 -2.995 20.917 1.00 89.44 94 ILE A O 1
ATOM 774 N N . LEU A 1 95 ? -13.674 -1.832 19.129 1.00 89.38 95 LEU A N 1
ATOM 775 C CA . LEU A 1 95 ? -14.446 -0.636 19.477 1.00 89.38 95 LEU A CA 1
ATOM 776 C C . LEU A 1 95 ? -15.952 -0.896 19.491 1.00 89.38 95 LEU A C 1
ATOM 778 O O . LEU A 1 95 ? -16.644 -0.303 20.315 1.00 89.38 95 LEU A O 1
ATOM 782 N N . GLU A 1 96 ? -16.461 -1.744 18.600 1.00 89.44 96 GLU A N 1
ATOM 783 C CA . GLU A 1 96 ? -17.870 -2.135 18.593 1.00 89.44 96 GLU A CA 1
ATOM 784 C C . GLU A 1 96 ? -18.239 -2.894 19.872 1.00 89.44 96 GLU A C 1
ATOM 786 O O . GLU A 1 96 ? -19.236 -2.565 20.511 1.00 89.44 96 GLU A O 1
ATOM 791 N N . VAL A 1 97 ? -17.401 -3.840 20.303 1.00 86.69 97 VAL A N 1
ATOM 792 C CA . VAL A 1 97 ? -17.619 -4.598 21.546 1.00 86.69 97 VAL A CA 1
ATOM 793 C C . VAL A 1 97 ? -17.550 -3.702 22.781 1.00 86.69 97 VAL A C 1
ATOM 795 O O . VAL A 1 97 ? -18.360 -3.857 23.682 1.00 86.69 97 VAL A O 1
ATOM 798 N N . VAL A 1 98 ? -16.600 -2.766 22.841 1.00 81.88 98 VAL A N 1
ATOM 799 C CA . VAL A 1 98 ? -16.400 -1.903 24.022 1.00 81.88 98 VAL A CA 1
ATOM 800 C C . VAL A 1 98 ? -17.482 -0.818 24.145 1.00 81.88 98 VAL A C 1
ATOM 802 O O . VAL A 1 98 ? -17.701 -0.289 25.232 1.00 81.88 98 VAL A O 1
ATOM 805 N N . ARG A 1 99 ? -18.153 -0.457 23.045 1.00 75.31 99 ARG A N 1
ATOM 806 C CA . ARG A 1 99 ? -19.230 0.549 23.036 1.00 75.31 99 ARG A CA 1
ATOM 807 C C . ARG A 1 99 ? -20.624 -0.019 23.330 1.00 75.31 99 ARG A C 1
ATOM 809 O O . ARG A 1 99 ? -21.512 0.782 23.626 1.00 75.31 99 ARG A O 1
ATOM 816 N N . ASN A 1 100 ? -20.811 -1.332 23.195 1.00 64.25 100 ASN A N 1
ATOM 817 C CA . ASN A 1 100 ? -22.064 -2.050 23.462 1.00 64.25 100 ASN A CA 1
ATOM 818 C C . ASN A 1 100 ? -22.123 -2.560 24.907 1.00 64.25 100 ASN A C 1
ATOM 820 O O . ASN A 1 100 ? -23.247 -2.585 25.458 1.00 64.25 100 ASN A O 1
#

Nearest PDB structures (foldseek):
  4mu6-assembly1_A  TM=6.802E-01  e=1.953E-01  Legionella pneumophila subsp. pneumophila str. Philadelphia 1
  6ixg-assembly1_A  TM=7.364E-01  e=6.248E-01  Homo sapiens
  3na7-assembly1_A  TM=5.212E-01  e=1.059E-01  Helicobacter pylori NCTC 11638
  6ixe-assembly1_A  TM=5.508E-01  e=8.485E-01  Homo sapiens
  4wpe-assembly1_A-2  TM=5.218E-01  e=5.007E+00  Saccharomyces cerevisiae S288C

Radius of gyration: 22.96 Å; Cα contacts (8 Å, |Δi|>4): 49; chains: 1; bounding box: 45×14×78 Å

Foldseek 3Di:
DPPVVVVVVVVLVVLLVVLVVLLVVLVVLLVVLVVVLVVLVVVLVVLVVCLVVDPDPVVNVVSVVSNVVSVVSSVVSVVSNVVSVVVSVVSVVVSVVSVD

Organism: NCBI:txid241244